Protein 8IRQ (pdb70)

Radius of gyration: 15.1 Å; Cα contacts (8 Å, |Δi|>4): 154; chains: 1; bounding box: 34×36×42 Å

B-factor: mean 27.53, std 11.43, range [1.52, 88.93]

Solvent-accessible surface area: 8337 Å² total; per-residue (Å²): 166,17,158,26,17,73,124,72,5,143,106,27,6,106,60,5,39,96,31,0,87,68,1,22,116,81,91,124,10,86,37,14,78,115,26,4,53,113,7,63,159,34,58,44,85,64,24,16,63,10,1,11,17,0,3,65,20,0,9,54,6,12,151,49,74,42,96,80,14,48,24,125,106,100,16,6,86,58,0,22,61,24,1,67,101,6,2,93,6,1,127,79,30,58,66,132,151,54,163,106,183,81,45,126,146,0,50,120,17,3,110,122,0,16,61,27,4,0,56,167,72,86,36,28,36,116,0,0,46,58,0,21,119,23,0,113,44,0,6,58,61,1,28,117,12,4,43,70,53,94

InterPro domains:
  IPR000471 Interferon alpha/beta/delta [PF00143] (28-180)
  IPR000471 Interferon alpha/beta/delta [PTHR11691] (4-182)
  IPR000471 Interferon alpha/beta/delta [SM00076] (60-171)
  IPR009079 Four-helical cytokine-like, core [G3DSA:1.20.1250.10] (18-185)
  IPR009079 Four-helical cytokine-like, core [SSF47266] (21-183)

Structure (mmCIF, N/CA/C/O backbone):
data_8IRQ
#
_entry.id   8IRQ
#
_cell.length_a   40.378
_cell.length_b   38.813
_cell.length_c   51.091
_cell.angle_alpha   90.00
_cell.angle_beta   112.82
_cell.angle_gamma   90.00
#
_symmetry.space_group_name_H-M   'P 1 21 1'
#
loop_
_entity.id
_entity.type
_entity.pdbx_description
1 polymer 'Interferon d'
2 water water
#
loop_
_atom_site.group_PDB
_atom_site.id
_atom_site.type_symbol
_atom_site.label_atom_id
_atom_site.label_alt_id
_atom_site.label_comp_id
_atom_site.label_asym_id
_atom_site.label_entity_id
_atom_site.label_seq_id
_atom_site.pdbx_PDB_ins_code
_atom_site.Cartn_x
_atom_site.Cartn_y
_atom_site.Cartn_z
_atom_site.occupancy
_atom_site.B_iso_or_equiv
_atom_site.auth_seq_id
_atom_site.auth_comp_id
_atom_site.auth_asym_id
_atom_site.auth_atom_id
_atom_site.pdbx_PDB_model_num
ATOM 1 N N . SER A 1 2 ? -7.552 -9.745 30.043 1.00 55.87 2 SER A N 1
ATOM 2 C CA . SER A 1 2 ? -8.467 -8.931 29.194 1.00 46.76 2 SER A CA 1
ATOM 3 C C . SER A 1 2 ? -8.188 -7.438 29.425 1.00 48.80 2 SER A C 1
ATOM 4 O O . SER A 1 2 ? -8.085 -7.014 30.587 1.00 45.32 2 SER A O 1
ATOM 7 N N . CYS A 1 3 ? -8.114 -6.679 28.336 1.00 46.09 3 CYS A N 1
ATOM 8 C CA . CYS A 1 3 ? -7.473 -5.348 28.234 1.00 40.64 3 CYS A CA 1
ATOM 9 C C . CYS A 1 3 ? -8.442 -4.382 27.541 1.00 41.86 3 CYS A C 1
ATOM 10 O O . CYS A 1 3 ? -8.788 -4.729 26.341 1.00 42.09 3 CYS A O 1
ATOM 13 N N . ARG A 1 4 ? -8.765 -3.208 28.154 1.00 37.52 4 ARG A N 1
ATOM 14 C CA . ARG A 1 4 ? -9.643 -2.180 27.510 1.00 42.96 4 ARG A CA 1
ATOM 15 C C . ARG A 1 4 ? -9.149 -2.007 26.076 1.00 40.01 4 ARG A C 1
ATOM 16 O O . ARG A 1 4 ? -9.974 -2.165 25.135 1.00 39.15 4 ARG A O 1
ATOM 24 N N . TRP A 1 5 ? -7.840 -1.735 25.938 1.00 30.78 5 TRP A N 1
ATOM 25 C CA . TRP A 1 5 ? -7.285 -1.381 24.603 1.00 29.01 5 TRP A CA 1
ATOM 26 C C . TRP A 1 5 ? -7.562 -2.475 23.539 1.00 30.79 5 TRP A C 1
ATOM 27 O O . TRP A 1 5 ? -8.076 -2.103 22.421 1.00 35.30 5 TRP A O 1
ATOM 38 N N . VAL A 1 6 ? -7.195 -3.736 23.787 1.00 30.26 6 VAL A N 1
ATOM 39 C CA . VAL A 1 6 ? -7.485 -4.883 22.866 1.00 33.06 6 VAL A CA 1
ATOM 40 C C . VAL A 1 6 ? -8.975 -4.898 22.528 1.00 35.54 6 VAL A C 1
ATOM 41 O O . VAL A 1 6 ? -9.316 -5.056 21.364 1.00 34.52 6 VAL A O 1
ATOM 45 N N . ASP A 1 7 ? -9.861 -4.741 23.515 1.00 34.10 7 ASP A N 1
ATOM 46 C CA . ASP A 1 7 ? -11.295 -5.013 23.280 1.00 39.70 7 ASP A CA 1
ATOM 47 C C . ASP A 1 7 ? -11.965 -3.788 22.621 1.00 32.55 7 ASP A C 1
ATOM 48 O O . ASP A 1 7 ? -12.871 -4.012 21.810 1.00 43.52 7 ASP A O 1
ATOM 53 N N . HIS A 1 8 ? -11.558 -2.545 22.908 1.00 32.83 8 HIS A N 1
ATOM 54 C CA . HIS A 1 8 ? -12.340 -1.336 22.510 1.00 35.31 8 HIS A CA 1
ATOM 55 C C . HIS A 1 8 ? -11.606 -0.405 21.542 1.00 35.95 8 HIS A C 1
ATOM 56 O O . HIS A 1 8 ? -12.277 0.488 20.996 1.00 38.54 8 HIS A O 1
ATOM 63 N N . LYS A 1 9 ? -10.300 -0.557 21.355 1.00 30.40 9 LYS A N 1
ATOM 64 C CA . LYS A 1 9 ? -9.506 0.531 20.713 1.00 29.98 9 LYS A CA 1
ATOM 65 C C . LYS A 1 9 ? -8.599 0.024 19.596 1.00 26.31 9 LYS A C 1
ATOM 66 O O . LYS A 1 9 ? -8.337 0.820 18.665 1.00 27.92 9 LYS A O 1
ATOM 72 N N . PHE A 1 10 ? -8.064 -1.188 19.714 1.00 24.95 10 PHE A N 1
ATOM 73 C CA . PHE A 1 10 ? -7.031 -1.685 18.782 1.00 22.87 10 PHE A CA 1
ATOM 74 C C . PHE A 1 10 ? -7.600 -1.769 17.351 1.00 23.58 10 PHE A C 1
ATOM 75 O O . PHE A 1 10 ? -6.881 -1.403 16.392 1.00 25.58 10 PHE A O 1
ATOM 83 N N . ARG A 1 11 ? -8.793 -2.316 17.154 1.00 25.11 11 ARG A N 1
ATOM 84 C CA . ARG A 1 11 ? -9.343 -2.523 15.771 1.00 30.30 11 ARG A CA 1
ATOM 85 C C . ARG A 1 11 ? -9.486 -1.161 15.108 1.00 27.35 11 ARG A C 1
ATOM 86 O O . ARG A 1 11 ? -9.086 -1.045 13.923 1.00 26.20 11 ARG A O 1
ATOM 94 N N . GLN A 1 12 ? -9.922 -0.140 15.841 1.00 29.09 12 GLN A N 1
ATOM 95 C CA . GLN A 1 12 ? -10.210 1.183 15.222 1.00 29.12 12 GLN A CA 1
ATOM 96 C C . GLN A 1 12 ? -8.873 1.826 14.839 1.00 27.76 12 GLN A C 1
ATOM 97 O O . GLN A 1 12 ? -8.760 2.369 13.729 1.00 26.53 12 GLN A O 1
ATOM 103 N N . HIS A 1 13 ? -7.869 1.712 15.700 1.00 22.54 13 HIS A N 1
ATOM 104 C CA . HIS A 1 13 ? -6.488 2.164 15.384 1.00 20.56 13 HIS A CA 1
ATOM 105 C C . HIS A 1 13 ? -5.915 1.377 14.202 1.00 18.96 13 HIS A C 1
ATOM 106 O O . HIS A 1 13 ? -5.230 1.978 13.393 1.00 22.19 13 HIS A O 1
ATOM 113 N N A SER A 1 14 ? -6.141 0.070 14.092 0.50 21.60 14 SER A N 1
ATOM 114 N N B SER A 1 14 ? -6.220 0.099 14.119 0.50 20.48 14 SER A N 1
ATOM 115 C CA A SER A 1 14 ? -5.600 -0.709 12.944 0.50 19.85 14 SER A CA 1
ATOM 116 C CA B SER A 1 14 ? -5.700 -0.781 13.052 0.50 18.84 14 SER A CA 1
ATOM 117 C C A SER A 1 14 ? -6.225 -0.163 11.655 0.50 20.89 14 SER A C 1
ATOM 118 C C B SER A 1 14 ? -6.245 -0.298 11.692 0.50 20.31 14 SER A C 1
ATOM 119 O O A SER A 1 14 ? -5.483 0.164 10.706 0.50 18.58 14 SER A O 1
ATOM 120 O O B SER A 1 14 ? -5.460 -0.117 10.739 0.50 20.02 14 SER A O 1
ATOM 125 N N . GLU A 1 15 ? -7.547 -0.057 11.635 1.00 20.46 15 GLU A N 1
ATOM 126 C CA . GLU A 1 15 ? -8.291 0.395 10.442 1.00 20.25 15 GLU A CA 1
ATOM 127 C C . GLU A 1 15 ? -7.757 1.779 10.035 1.00 22.17 15 GLU A C 1
ATOM 128 O O . GLU A 1 15 ? -7.448 1.976 8.862 1.00 21.94 15 GLU A O 1
ATOM 134 N N . THR A 1 16 ? -7.557 2.692 10.983 1.00 20.89 16 THR A N 1
ATOM 135 C CA . THR A 1 16 ? -7.042 4.055 10.677 1.00 20.07 16 THR A CA 1
ATOM 136 C C . THR A 1 16 ? -5.617 3.952 10.128 1.00 19.70 16 THR A C 1
ATOM 137 O O . THR A 1 16 ? -5.329 4.640 9.170 1.00 20.73 16 THR A O 1
ATOM 141 N N . SER A 1 17 ? -4.765 3.155 10.754 1.00 18.66 17 SER A N 1
ATOM 142 C CA . SER A 1 17 ? -3.369 3.010 10.326 1.00 19.06 17 SER A CA 1
ATOM 143 C C . SER A 1 17 ? -3.331 2.483 8.876 1.00 21.32 17 SER A C 1
ATOM 144 O O . SER A 1 17 ? -2.597 3.055 8.059 1.00 19.25 17 SER A O 1
ATOM 147 N N . LEU A 1 18 ? -4.146 1.499 8.571 1.00 21.23 18 LEU A N 1
ATOM 148 C CA . LEU A 1 18 ? -4.226 0.926 7.205 1.00 19.20 18 LEU A CA 1
ATOM 149 C C . LEU A 1 18 ? -4.844 1.928 6.231 1.00 20.13 18 LEU A C 1
ATOM 150 O O . LEU A 1 18 ? -4.328 1.974 5.089 1.00 20.86 18 LEU A O 1
ATOM 155 N N . ASP A 1 19 ? -5.783 2.778 6.637 1.00 21.24 19 ASP A N 1
ATOM 156 C CA . ASP A 1 19 ? -6.358 3.801 5.725 1.00 22.34 19 ASP A CA 1
ATOM 157 C C . ASP A 1 19 ? -5.240 4.777 5.354 1.00 19.39 19 ASP A C 1
ATOM 158 O O . ASP A 1 19 ? -5.163 5.203 4.199 1.00 20.46 19 ASP A O 1
ATOM 163 N N . LEU A 1 20 ? -4.453 5.197 6.347 1.00 18.91 20 LEU A N 1
ATOM 164 C CA . LEU A 1 20 ? -3.338 6.119 6.091 1.00 18.85 20 LEU A CA 1
ATOM 165 C C . LEU A 1 20 ? -2.294 5.472 5.175 1.00 17.74 20 LEU A C 1
ATOM 166 O O . LEU A 1 20 ? -1.845 6.216 4.262 1.00 18.98 20 LEU A O 1
ATOM 171 N N . LEU A 1 21 ? -1.998 4.186 5.308 1.00 17.40 21 LEU A N 1
ATOM 172 C CA . LEU A 1 21 ? -1.015 3.560 4.381 1.00 16.79 21 LEU A CA 1
ATOM 173 C C . LEU A 1 21 ? -1.618 3.533 2.980 1.00 18.81 21 LEU A C 1
ATOM 174 O O . LEU A 1 21 ? -0.850 3.604 1.991 1.00 20.85 21 LEU A O 1
ATOM 179 N N . ASN A 1 22 ? -2.914 3.403 2.888 1.00 17.13 22 ASN A N 1
ATOM 180 C CA . ASN A 1 22 ? -3.594 3.337 1.583 1.00 17.82 22 ASN A CA 1
ATOM 181 C C . ASN A 1 22 ? -3.478 4.704 0.905 1.00 20.45 22 ASN A C 1
ATOM 182 O O . ASN A 1 22 ? -3.124 4.731 -0.343 1.00 21.12 22 ASN A O 1
ATOM 187 N N . THR A 1 23 ? -3.697 5.784 1.666 1.00 20.20 23 THR A N 1
ATOM 188 C CA . THR A 1 23 ? -3.520 7.156 1.142 1.00 17.53 23 THR A CA 1
ATOM 189 C C . THR A 1 23 ? -2.074 7.285 0.641 1.00 18.56 23 THR A C 1
ATOM 190 O O . THR A 1 23 ? -1.844 7.794 -0.476 1.00 20.42 23 THR A O 1
ATOM 194 N N . MET A 1 24 ? -1.119 6.810 1.400 1.00 18.18 24 MET A N 1
ATOM 195 C CA . MET A 1 24 ? 0.317 6.845 1.007 1.00 17.99 24 MET A CA 1
ATOM 196 C C . MET A 1 24 ? 0.505 6.070 -0.317 1.00 19.14 24 MET A C 1
ATOM 197 O O . MET A 1 24 ? 1.125 6.617 -1.276 1.00 20.68 24 MET A O 1
ATOM 202 N N . ALA A 1 25 ? -0.027 4.871 -0.397 1.00 17.86 25 ALA A N 1
ATOM 203 C CA . ALA A 1 25 ? 0.123 3.982 -1.568 1.00 16.90 25 ALA A CA 1
ATOM 204 C C . ALA A 1 25 ? -0.440 4.610 -2.835 1.00 18.40 25 ALA A C 1
ATOM 205 O O . ALA A 1 25 ? 0.163 4.391 -3.891 1.00 18.25 25 ALA A O 1
ATOM 207 N N . ASN A 1 26 ? -1.485 5.417 -2.740 1.00 18.05 26 ASN A N 1
ATOM 208 C CA . ASN A 1 26 ? -2.072 6.069 -3.944 1.00 16.16 26 ASN A CA 1
ATOM 209 C C . ASN A 1 26 ? -1.093 7.009 -4.671 1.00 17.00 26 ASN A C 1
ATOM 210 O O . ASN A 1 26 ? -1.380 7.366 -5.844 1.00 18.65 26 ASN A O 1
ATOM 215 N N . ASN A 1 27 ? -0.033 7.463 -4.026 1.00 16.82 27 ASN A N 1
ATOM 216 C CA . ASN A 1 27 ? 0.982 8.339 -4.621 1.00 18.64 27 ASN A CA 1
ATOM 217 C C . ASN A 1 27 ? 2.048 7.593 -5.472 1.00 23.58 27 ASN A C 1
ATOM 218 O O . ASN A 1 27 ? 2.942 8.293 -5.961 1.00 25.95 27 ASN A O 1
ATOM 223 N N A SER A 1 28 ? 1.997 6.249 -5.512 0.50 31.51 28 SER A N 1
ATOM 224 N N B SER A 1 28 ? 1.844 6.323 -5.851 0.50 26.29 28 SER A N 1
ATOM 225 C CA A SER A 1 28 ? 2.886 5.328 -6.278 0.50 25.62 28 SER A CA 1
ATOM 226 C CA B SER A 1 28 ? 2.865 5.477 -6.525 0.50 24.68 28 SER A CA 1
ATOM 227 C C A SER A 1 28 ? 2.085 4.575 -7.356 0.50 31.81 28 SER A C 1
ATOM 228 C C B SER A 1 28 ? 2.180 4.576 -7.568 0.50 29.46 28 SER A C 1
ATOM 229 O O A SER A 1 28 ? 0.921 4.179 -7.084 0.50 27.40 28 SER A O 1
ATOM 230 O O B SER A 1 28 ? 2.397 3.350 -7.546 0.50 27.50 28 SER A O 1
ATOM 235 N N . THR A 1 40 ? 14.238 -7.151 -1.897 1.00 54.98 40 THR A N 1
ATOM 236 C CA . THR A 1 40 ? 13.502 -7.022 -0.607 1.00 48.79 40 THR A CA 1
ATOM 237 C C . THR A 1 40 ? 14.066 -8.046 0.392 1.00 48.78 40 THR A C 1
ATOM 238 O O . THR A 1 40 ? 14.989 -8.808 0.021 1.00 54.39 40 THR A O 1
ATOM 242 N N . VAL A 1 41 ? 13.503 -8.060 1.603 1.00 38.72 41 VAL A N 1
ATOM 243 C CA . VAL A 1 41 ? 13.925 -8.885 2.778 1.00 30.14 41 VAL A CA 1
ATOM 244 C C . VAL A 1 41 ? 12.756 -9.814 3.136 1.00 24.44 41 VAL A C 1
ATOM 245 O O . VAL A 1 41 ? 11.603 -9.320 3.155 1.00 26.85 41 VAL A O 1
ATOM 249 N N . ALA A 1 42 ? 13.008 -11.111 3.350 1.00 25.87 42 ALA A N 1
ATOM 250 C CA . ALA A 1 42 ? 11.928 -12.110 3.512 1.00 29.48 42 ALA A CA 1
ATOM 251 C C . ALA A 1 42 ? 11.081 -11.741 4.735 1.00 22.07 42 ALA A C 1
ATOM 252 O O . ALA A 1 42 ? 11.625 -11.403 5.791 1.00 22.47 42 ALA A O 1
ATOM 254 N N . PHE A 1 43 ? 9.771 -11.771 4.583 1.00 21.52 43 PHE A N 1
ATOM 255 C CA . PHE A 1 43 ? 8.843 -11.520 5.708 1.00 21.09 43 PHE A CA 1
ATOM 256 C C . PHE A 1 43 ? 9.157 -12.559 6.786 1.00 22.70 43 PHE A C 1
ATOM 257 O O . PHE A 1 43 ? 9.330 -13.739 6.468 1.00 21.93 43 PHE A O 1
ATOM 265 N N . PRO A 1 44 ? 9.278 -12.128 8.067 1.00 20.67 44 PRO A N 1
ATOM 266 C CA . PRO A 1 44 ? 9.781 -12.989 9.134 1.00 21.75 44 PRO A CA 1
ATOM 267 C C . PRO A 1 44 ? 8.691 -13.925 9.672 1.00 20.51 44 PRO A C 1
ATOM 268 O O . PRO A 1 44 ? 8.253 -13.809 10.821 1.00 19.97 44 PRO A O 1
ATOM 272 N N . ASN A 1 45 ? 8.221 -14.822 8.813 1.00 19.33 45 ASN A N 1
ATOM 273 C CA . ASN A 1 45 ? 7.109 -15.729 9.173 1.00 23.07 45 ASN A CA 1
ATOM 274 C C . ASN A 1 45 ? 7.487 -16.594 10.385 1.00 21.79 45 ASN A C 1
ATOM 275 O O . ASN A 1 45 ? 6.587 -16.853 11.211 1.00 27.85 45 ASN A O 1
ATOM 280 N N . ASP A 1 46 ? 8.748 -17.006 10.527 1.00 23.17 46 ASP A N 1
ATOM 281 C CA . ASP A 1 46 ? 9.147 -17.890 11.659 1.00 27.76 46 ASP A CA 1
ATOM 282 C C . ASP A 1 46 ? 8.953 -17.142 12.981 1.00 26.82 46 ASP A C 1
ATOM 283 O O . ASP A 1 46 ? 8.527 -17.759 13.980 1.00 25.23 46 ASP A O 1
ATOM 288 N N . LEU A 1 47 ? 9.204 -15.844 13.001 1.00 23.90 47 LEU A N 1
ATOM 289 C CA . LEU A 1 47 ? 9.032 -15.058 14.256 1.00 22.49 47 LEU A CA 1
ATOM 290 C C . LEU A 1 47 ? 7.551 -14.918 14.560 1.00 22.59 47 LEU A C 1
ATOM 291 O O . LEU A 1 47 ? 7.147 -15.001 15.724 1.00 24.88 47 LEU A O 1
ATOM 296 N N . TYR A 1 48 ? 6.732 -14.672 13.553 1.00 19.94 48 TYR A N 1
ATOM 297 C CA . TYR A 1 48 ? 5.271 -14.554 13.770 1.00 22.79 48 TYR A CA 1
ATOM 298 C C . TYR A 1 48 ? 4.720 -15.919 14.184 1.00 22.36 48 TYR A C 1
ATOM 299 O O . TYR A 1 48 ? 3.794 -15.944 15.038 1.00 24.21 48 TYR A O 1
ATOM 308 N N . SER A 1 49 ? 5.236 -17.002 13.591 1.00 24.38 49 SER A N 1
ATOM 309 C CA . SER A 1 49 ? 4.792 -18.376 13.937 1.00 27.11 49 SER A CA 1
ATOM 310 C C . SER A 1 49 ? 5.042 -18.623 15.428 1.00 25.61 49 SER A C 1
ATOM 311 O O . SER A 1 49 ? 4.113 -19.117 16.167 1.00 31.22 49 SER A O 1
ATOM 314 N N . GLN A 1 50 ? 6.242 -18.296 15.899 1.00 24.75 50 GLN A N 1
ATOM 315 C CA . GLN A 1 50 ? 6.574 -18.445 17.339 1.00 27.71 50 GLN A CA 1
ATOM 316 C C . GLN A 1 50 ? 5.622 -17.581 18.188 1.00 26.13 50 GLN A C 1
ATOM 317 O O . GLN A 1 50 ? 5.067 -18.116 19.168 1.00 29.88 50 GLN A O 1
ATOM 323 N N . ALA A 1 51 ? 5.412 -16.310 17.839 1.00 22.23 51 ALA A N 1
ATOM 324 C CA . ALA A 1 51 ? 4.466 -15.410 18.552 1.00 23.86 51 ALA A CA 1
ATOM 325 C C . ALA A 1 51 ? 3.062 -16.028 18.582 1.00 25.54 51 ALA A C 1
ATOM 326 O O . ALA A 1 51 ? 2.385 -15.907 19.617 1.00 27.54 51 ALA A O 1
ATOM 328 N N . SER A 1 52 ? 2.615 -16.638 17.483 1.00 24.78 52 SER A N 1
ATOM 329 C CA . SER A 1 52 ? 1.243 -17.182 17.315 1.00 29.72 52 SER A CA 1
ATOM 330 C C . SER A 1 52 ? 0.949 -18.225 18.399 1.00 28.99 52 SER A C 1
ATOM 331 O O . SER A 1 52 ? -0.206 -18.320 18.875 1.00 31.91 52 SER A O 1
ATOM 334 N N . LYS A 1 53 ? 1.945 -19.032 18.745 1.00 27.47 53 LYS A N 1
ATOM 335 C CA . LYS A 1 53 ? 1.694 -20.135 19.702 1.00 31.97 53 LYS A CA 1
ATOM 336 C C . LYS A 1 53 ? 2.290 -19.771 21.066 1.00 27.70 53 LYS A C 1
ATOM 337 O O . LYS A 1 53 ? 2.262 -20.616 21.959 1.00 31.93 53 LYS A O 1
ATOM 343 N N . ALA A 1 54 ? 2.668 -18.513 21.274 1.00 26.54 54 ALA A N 1
ATOM 344 C CA . ALA A 1 54 ? 3.247 -18.033 22.550 1.00 27.94 54 ALA A CA 1
ATOM 345 C C . ALA A 1 54 ? 2.115 -17.666 23.524 1.00 26.53 54 ALA A C 1
ATOM 346 O O . ALA A 1 54 ? 0.930 -17.643 23.128 1.00 26.91 54 ALA A O 1
ATOM 348 N N . SER A 1 55 ? 2.445 -17.437 24.786 1.00 30.17 55 SER A N 1
ATOM 349 C CA . SER A 1 55 ? 1.486 -16.912 25.795 1.00 29.30 55 SER A CA 1
ATOM 350 C C . SER A 1 55 ? 0.895 -15.576 25.312 1.00 27.25 55 SER A C 1
ATOM 351 O O . SER A 1 55 ? 1.523 -14.875 24.535 1.00 27.85 55 SER A O 1
ATOM 354 N N . ALA A 1 56 ? -0.262 -15.185 25.816 1.00 26.72 56 ALA A N 1
ATOM 355 C CA . ALA A 1 56 ? -0.879 -13.871 25.548 1.00 31.46 56 ALA A CA 1
ATOM 356 C C . ALA A 1 56 ? 0.135 -12.763 25.797 1.00 30.76 56 ALA A C 1
ATOM 357 O O . ALA A 1 56 ? 0.219 -11.848 24.978 1.00 28.84 56 ALA A O 1
ATOM 359 N N . GLU A 1 57 ? 0.830 -12.807 26.942 1.00 28.39 57 GLU A N 1
ATOM 360 C CA . GLU A 1 57 ? 1.774 -11.740 27.326 1.00 29.73 57 GLU A CA 1
ATOM 361 C C . GLU A 1 57 ? 2.907 -11.706 26.289 1.00 24.60 57 GLU A C 1
ATOM 362 O O . GLU A 1 57 ? 3.375 -10.590 25.950 1.00 29.08 57 GLU A O 1
ATOM 368 N N . ASP A 1 58 ? 3.365 -12.888 25.839 1.00 22.78 58 ASP A N 1
ATOM 369 C CA . ASP A 1 58 ? 4.503 -12.946 24.879 1.00 23.31 58 ASP A CA 1
ATOM 370 C C . ASP A 1 58 ? 3.987 -12.493 23.524 1.00 24.71 58 ASP A C 1
ATOM 371 O O . ASP A 1 58 ? 4.765 -11.805 22.822 1.00 24.12 58 ASP A O 1
ATOM 376 N N . LYS A 1 59 ? 2.728 -12.755 23.191 1.00 23.59 59 LYS A N 1
ATOM 377 C CA . LYS A 1 59 ? 2.120 -12.258 21.904 1.00 23.77 59 LYS A CA 1
ATOM 378 C C . LYS A 1 59 ? 2.016 -10.729 21.919 1.00 23.65 59 LYS A C 1
ATOM 379 O O . LYS A 1 59 ? 2.378 -10.069 20.916 1.00 25.01 59 LYS A O 1
ATOM 385 N N . LEU A 1 60 ? 1.526 -10.136 23.000 1.00 23.24 60 LEU A N 1
ATOM 386 C CA . LEU A 1 60 ? 1.522 -8.663 23.175 1.00 22.43 60 LEU A CA 1
ATOM 387 C C . LEU A 1 60 ? 2.930 -8.064 23.088 1.00 23.50 60 LEU A C 1
ATOM 388 O O . LEU A 1 60 ? 3.093 -7.004 22.458 1.00 21.32 60 LEU A O 1
ATOM 393 N N . HIS A 1 61 ? 3.909 -8.665 23.755 1.00 24.18 61 HIS A N 1
ATOM 394 C CA . HIS A 1 61 ? 5.293 -8.12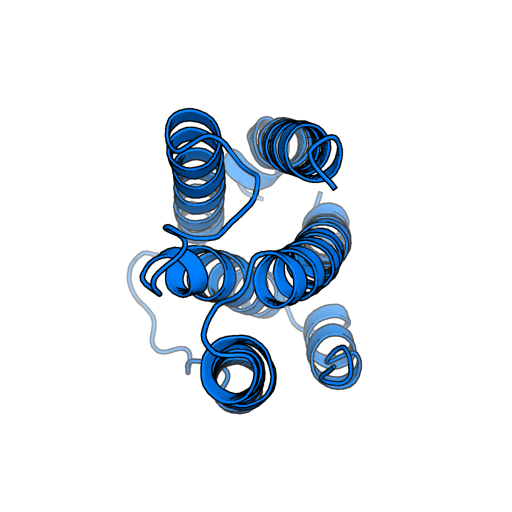8 23.811 1.00 23.22 61 HIS A CA 1
ATOM 395 C C . HIS A 1 61 ? 5.829 -8.074 22.383 1.00 22.15 61 HIS A C 1
ATOM 396 O O . HIS A 1 61 ? 6.457 -7.072 21.995 1.00 20.18 61 HIS A O 1
ATOM 403 N N . PHE A 1 62 ? 5.596 -9.153 21.650 1.00 20.01 62 PHE A N 1
ATOM 404 C CA . PHE A 1 62 ? 6.040 -9.241 20.238 1.00 16.86 62 PHE A CA 1
ATOM 405 C C . PHE A 1 62 ? 5.386 -8.113 19.414 1.00 18.81 62 PHE A C 1
ATOM 406 O O . PHE A 1 62 ? 6.075 -7.428 18.674 1.00 16.45 62 PHE A O 1
ATOM 414 N N . THR A 1 63 ? 4.085 -7.938 19.567 1.00 18.96 63 THR A N 1
ATOM 415 C CA . THR A 1 63 ? 3.252 -7.040 18.756 1.00 17.31 63 THR A CA 1
ATOM 416 C C . THR A 1 63 ? 3.683 -5.605 19.057 1.00 19.90 63 THR A C 1
ATOM 417 O O . THR A 1 63 ? 3.871 -4.834 18.116 1.00 18.62 63 THR A O 1
ATOM 421 N N . VAL A 1 64 ? 3.926 -5.272 20.327 1.00 19.38 64 VAL A N 1
ATOM 422 C CA . VAL A 1 64 ? 4.405 -3.907 20.677 1.00 15.86 64 VAL A CA 1
ATOM 423 C C . VAL A 1 64 ? 5.719 -3.668 19.895 1.00 15.04 64 VAL A C 1
ATOM 424 O O . VAL A 1 64 ? 5.939 -2.521 19.440 1.00 17.37 64 VAL A O 1
ATOM 428 N N . GLN A 1 65 ? 6.624 -4.665 19.881 1.00 15.32 65 GLN A N 1
ATOM 429 C CA . GLN A 1 65 ? 7.947 -4.479 19.229 1.00 15.27 65 GLN A CA 1
ATOM 430 C C . GLN A 1 65 ? 7.734 -4.242 17.733 1.00 15.71 65 GLN A C 1
ATOM 431 O O . GLN A 1 65 ? 8.435 -3.375 17.153 1.00 17.35 65 GLN A O 1
ATOM 437 N N . VAL A 1 66 ? 6.916 -5.042 17.102 1.00 15.04 66 VAL A N 1
ATOM 438 C CA . VAL A 1 66 ? 6.610 -4.844 15.643 1.00 15.45 66 VAL A CA 1
ATOM 439 C C . VAL A 1 66 ? 6.199 -3.387 15.412 1.00 13.88 66 VAL A C 1
ATOM 440 O O . VAL A 1 66 ? 6.713 -2.718 14.487 1.00 17.30 66 VAL A O 1
ATOM 444 N N . LEU A 1 67 ? 5.229 -2.898 16.196 1.00 14.07 67 LEU A N 1
ATOM 445 C CA . LEU A 1 67 ? 4.717 -1.523 16.033 1.00 15.06 67 LEU A CA 1
ATOM 446 C C . LEU A 1 67 ? 5.850 -0.510 16.245 1.00 15.97 67 LEU A C 1
ATOM 447 O O . LEU A 1 67 ? 5.933 0.462 15.492 1.00 17.25 67 LEU A O 1
ATOM 452 N N . GLU A 1 68 ? 6.668 -0.663 17.285 1.00 17.27 68 GLU A N 1
ATOM 453 C CA . GLU A 1 68 ? 7.727 0.329 17.593 1.00 16.55 68 GLU A CA 1
ATOM 454 C C . GLU A 1 68 ? 8.849 0.279 16.560 1.00 15.09 68 GLU A C 1
ATOM 455 O O . GLU A 1 68 ? 9.329 1.344 16.184 1.00 17.03 68 GLU A O 1
ATOM 461 N N . GLU A 1 69 ? 9.133 -0.911 16.054 1.00 17.64 69 GLU A N 1
ATOM 462 C CA . GLU A 1 69 ? 10.162 -1.060 14.981 1.00 16.04 69 GLU A CA 1
ATOM 463 C C . GLU A 1 69 ? 9.635 -0.370 13.710 1.00 15.50 69 GLU A C 1
ATOM 464 O O . GLU A 1 69 ? 10.429 0.298 13.010 1.00 16.27 69 GLU A O 1
ATOM 470 N N . ALA A 1 70 ? 8.394 -0.626 13.343 1.00 14.84 70 ALA A N 1
ATOM 471 C CA . ALA A 1 70 ? 7.766 -0.019 12.152 1.00 17.13 70 ALA A CA 1
ATOM 472 C C . ALA A 1 70 ? 7.796 1.497 12.300 1.00 17.54 70 ALA A C 1
ATOM 473 O O . ALA A 1 70 ? 8.230 2.187 11.339 1.00 18.18 70 ALA A O 1
ATOM 475 N N . ALA A 1 71 ? 7.398 2.043 13.455 1.00 15.25 71 ALA A N 1
ATOM 476 C CA . ALA A 1 71 ? 7.433 3.502 13.641 1.00 18.75 71 ALA A CA 1
ATOM 477 C C . ALA A 1 71 ? 8.887 4.030 13.509 1.00 17.05 71 ALA A C 1
ATOM 478 O O . ALA A 1 71 ? 9.099 5.150 12.968 1.00 18.51 71 ALA A O 1
ATOM 480 N N . ALA A 1 72 ? 9.862 3.280 14.029 1.00 17.70 72 ALA A N 1
ATOM 481 C CA . ALA A 1 72 ? 11.266 3.691 14.084 1.00 19.57 72 ALA A CA 1
ATOM 482 C C . ALA A 1 72 ? 11.839 3.804 12.672 1.00 19.39 72 ALA A C 1
ATOM 483 O O . ALA A 1 72 ? 12.770 4.625 12.494 1.00 18.80 72 ALA A O 1
ATOM 485 N N . LEU A 1 73 ? 11.231 3.144 11.681 1.00 17.68 73 LEU A N 1
ATOM 486 C CA . LEU A 1 73 ? 11.789 3.287 10.294 1.00 18.50 73 LEU A CA 1
ATOM 487 C C . LEU A 1 73 ? 11.642 4.736 9.826 1.00 18.72 73 LEU A C 1
ATOM 488 O O . LEU A 1 73 ? 12.467 5.206 9.041 1.00 18.01 73 LEU A O 1
ATOM 493 N N . PHE A 1 74 ? 10.644 5.455 10.305 1.00 18.19 74 PHE A N 1
ATOM 494 C CA . PHE A 1 74 ? 10.349 6.846 9.880 1.00 17.58 74 PHE A CA 1
ATOM 495 C C . PHE A 1 74 ? 11.253 7.852 10.565 1.00 18.88 74 PHE A C 1
ATOM 496 O O . PHE A 1 74 ? 11.102 9.062 10.270 1.00 21.02 74 PHE A O 1
ATOM 504 N N . GLU A 1 75 ? 12.223 7.378 11.359 1.00 18.56 75 GLU A N 1
ATOM 505 C CA . GLU A 1 75 ? 13.353 8.251 11.756 1.00 19.04 75 GLU A CA 1
ATOM 506 C C . GLU A 1 75 ? 14.355 8.376 10.612 1.00 20.64 75 GLU A C 1
ATOM 507 O O . GLU A 1 75 ? 15.117 9.320 10.616 1.00 25.50 75 GLU A O 1
ATOM 513 N N . GLU A 1 76 ? 14.287 7.451 9.657 1.00 19.40 76 GLU A N 1
ATOM 514 C CA . GLU A 1 76 ? 15.161 7.503 8.469 1.00 21.89 76 GLU A CA 1
ATOM 515 C C . GLU A 1 76 ? 14.625 8.564 7.506 1.00 19.57 76 GLU A C 1
ATOM 516 O O . GLU A 1 76 ? 13.456 8.869 7.531 1.00 18.51 76 GLU A O 1
ATOM 522 N N . ASP A 1 77 ? 15.491 9.064 6.642 1.00 19.71 77 ASP A N 1
ATOM 523 C CA . ASP A 1 77 ? 15.155 10.137 5.672 1.00 20.52 77 ASP A CA 1
ATOM 524 C C . ASP A 1 77 ? 14.048 9.638 4.744 1.00 17.14 77 ASP A C 1
ATOM 525 O O . ASP A 1 77 ? 14.231 8.588 4.132 1.00 21.96 77 ASP A O 1
ATOM 530 N N . HIS A 1 78 ? 12.894 10.275 4.773 1.00 17.59 78 HIS A N 1
ATOM 531 C CA . HIS A 1 78 ? 11.759 9.975 3.873 1.00 16.43 78 HIS A CA 1
ATOM 532 C C . HIS A 1 78 ? 11.402 11.222 3.058 1.00 20.10 78 HIS A C 1
ATOM 533 O O . HIS A 1 78 ? 10.311 11.241 2.469 1.00 21.77 78 HIS A O 1
ATOM 540 N N . SER A 1 79 ? 12.339 12.147 2.916 1.00 21.21 79 SER A N 1
ATOM 541 C CA . SER A 1 79 ? 12.172 13.385 2.121 1.00 24.59 79 SER A CA 1
ATOM 542 C C . SER A 1 79 ? 11.855 13.047 0.658 1.00 23.65 79 SER A C 1
ATOM 543 O O . SER A 1 79 ? 11.166 13.871 0.037 1.00 25.66 79 SER A O 1
ATOM 546 N N . ASN A 1 80 ? 12.401 11.939 0.108 1.00 20.30 80 ASN A N 1
ATOM 547 C CA . ASN A 1 80 ? 12.198 11.524 -1.303 1.00 22.87 80 ASN A CA 1
ATOM 548 C C . ASN A 1 80 ? 10.939 10.651 -1.476 1.00 21.88 80 ASN A C 1
ATOM 549 O O . ASN A 1 80 ? 10.576 10.357 -2.659 1.00 23.93 80 ASN A O 1
ATOM 554 N N . ALA A 1 81 ? 10.250 10.259 -0.405 1.00 22.09 81 ALA A N 1
ATOM 555 C CA . ALA A 1 81 ? 9.008 9.474 -0.498 1.00 22.05 81 ALA A CA 1
ATOM 556 C C . ALA A 1 81 ? 7.936 10.298 -1.235 1.00 19.71 81 ALA A C 1
ATOM 557 O O . ALA A 1 81 ? 7.943 11.548 -1.183 1.00 22.79 81 ALA A O 1
ATOM 559 N N . SER A 1 82 ? 7.032 9.606 -1.919 1.00 22.79 82 SER A N 1
ATOM 560 C CA . SER A 1 82 ? 5.933 10.178 -2.730 1.00 22.06 82 SER A CA 1
ATOM 561 C C . SER A 1 82 ? 4.803 10.740 -1.858 1.00 25.24 82 SER A C 1
ATOM 562 O O . SER A 1 82 ? 3.923 11.355 -2.413 1.00 29.52 82 SER A O 1
ATOM 564 N N . TRP A 1 83 ? 4.896 10.589 -0.538 1.00 25.25 83 TRP A N 1
ATOM 565 C CA . TRP A 1 83 ? 3.831 10.904 0.446 1.00 24.39 83 TRP A CA 1
ATOM 566 C C . TRP A 1 83 ? 3.956 12.328 0.903 1.00 25.85 83 TRP A C 1
ATOM 567 O O . TRP A 1 83 ? 5.076 12.807 1.012 1.00 32.72 83 TRP A O 1
ATOM 578 N N . GLU A 1 84 ? 2.855 12.840 1.427 1.00 24.05 84 GLU A N 1
ATOM 579 C CA . GLU A 1 84 ? 2.869 14.118 2.173 1.00 22.41 84 GLU A CA 1
ATOM 580 C C . GLU A 1 84 ? 3.373 13.863 3.587 1.00 21.91 84 GLU A C 1
ATOM 581 O O . GLU A 1 84 ? 2.986 12.856 4.193 1.00 21.65 84 GLU A O 1
ATOM 587 N N . GLU A 1 85 ? 4.092 14.838 4.109 1.00 22.97 85 GLU A N 1
ATOM 588 C CA . GLU A 1 85 ? 4.646 14.701 5.456 1.00 22.09 85 GLU A CA 1
ATOM 589 C C . GLU A 1 85 ? 3.489 14.580 6.468 1.00 20.64 85 GLU A C 1
ATOM 590 O O . GLU A 1 85 ? 3.642 13.791 7.461 1.00 19.78 85 GLU A O 1
ATOM 596 N N . ASN A 1 86 ? 2.401 15.318 6.267 1.00 22.78 86 ASN A N 1
ATOM 597 C CA . ASN A 1 86 ? 1.276 15.326 7.239 1.00 20.90 86 ASN A CA 1
ATOM 598 C C . ASN A 1 86 ? 0.736 13.892 7.347 1.00 22.27 86 ASN A C 1
ATOM 599 O O . ASN A 1 86 ? 0.304 13.486 8.449 1.00 19.47 86 ASN A O 1
ATOM 604 N N . THR A 1 87 ? 0.666 13.164 6.228 1.00 19.80 87 THR A N 1
ATOM 605 C CA . THR A 1 87 ? 0.156 11.792 6.218 1.00 19.48 87 THR A CA 1
ATOM 606 C C . THR A 1 87 ? 1.108 10.925 7.038 1.00 15.99 87 THR A C 1
ATOM 607 O O . THR A 1 87 ? 0.640 10.060 7.853 1.00 18.14 87 THR A O 1
ATOM 611 N N . VAL A 1 88 ? 2.409 11.058 6.841 1.00 18.00 88 VAL A N 1
ATOM 612 C CA . VAL A 1 88 ? 3.412 10.283 7.641 1.00 17.74 88 VAL A CA 1
ATOM 613 C C . VAL A 1 88 ? 3.269 10.590 9.141 1.00 15.00 88 VAL A C 1
ATOM 614 O O . VAL A 1 88 ? 3.235 9.621 9.921 1.00 15.99 88 VAL A O 1
ATOM 618 N N . GLU A 1 89 ? 3.120 11.859 9.470 1.00 17.15 89 GLU A N 1
ATOM 619 C CA . GLU A 1 89 ? 2.961 12.315 10.872 1.00 20.27 89 GLU A CA 1
ATOM 620 C C . GLU A 1 89 ? 1.748 11.575 11.449 1.00 18.75 89 GLU A C 1
ATOM 621 O O . GLU A 1 89 ? 1.867 10.954 12.495 1.00 19.60 89 GLU A O 1
ATOM 627 N N . ASN A 1 90 ? 0.639 11.540 10.717 1.00 17.68 90 ASN A N 1
ATOM 628 C CA . ASN A 1 90 ? -0.626 10.977 11.229 1.00 18.03 90 ASN A CA 1
ATOM 629 C C . ASN A 1 90 ? -0.468 9.480 11.364 1.00 17.25 90 ASN A C 1
ATOM 630 O O . ASN A 1 90 ? -0.825 8.905 12.399 1.00 18.37 90 ASN A O 1
ATOM 635 N N . PHE A 1 91 ? 0.202 8.859 10.403 1.00 16.17 91 PHE A N 1
ATOM 636 C CA . PHE A 1 91 ? 0.370 7.401 10.432 1.00 14.68 91 PHE A CA 1
ATOM 637 C C . PHE A 1 91 ? 1.238 6.992 11.626 1.00 16.31 91 PHE A C 1
ATOM 638 O O . PHE A 1 91 ? 0.849 6.095 12.375 1.00 17.45 91 PHE A O 1
ATOM 646 N N . VAL A 1 92 ? 2.381 7.621 11.786 1.00 15.20 92 VAL A N 1
ATOM 647 C CA . VAL A 1 92 ? 3.308 7.291 12.908 1.00 15.99 92 VAL A CA 1
ATOM 648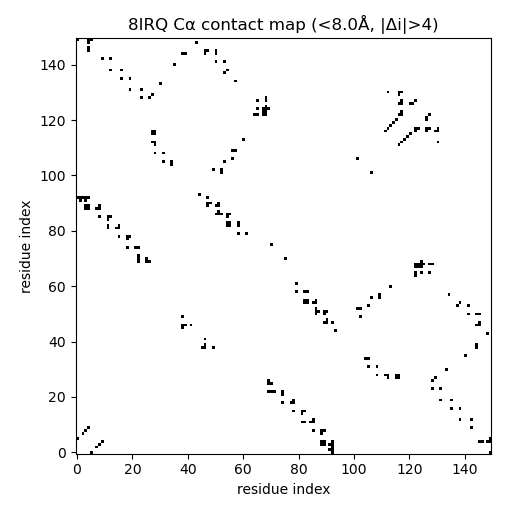 C C . VAL A 1 92 ? 2.620 7.584 14.246 1.00 19.07 92 VAL A C 1
ATOM 649 O O . VAL A 1 92 ? 2.793 6.788 15.153 1.00 18.62 92 VAL A O 1
ATOM 653 N N . ASN A 1 93 ? 1.870 8.668 14.343 1.00 17.09 93 ASN A N 1
ATOM 654 C CA . ASN A 1 93 ? 1.140 8.995 15.590 1.00 19.18 93 ASN A CA 1
ATOM 655 C C . ASN A 1 93 ? 0.174 7.842 15.911 1.00 19.24 93 ASN A C 1
ATOM 656 O O . ASN A 1 93 ? 0.055 7.384 17.097 1.00 20.99 93 ASN A O 1
ATOM 661 N N . VAL A 1 94 ? -0.575 7.353 14.939 1.00 16.13 94 VAL A N 1
ATOM 662 C CA . VAL A 1 94 ? -1.560 6.266 15.219 1.00 16.60 94 VAL A CA 1
ATOM 663 C C . VAL A 1 94 ? -0.799 5.001 15.658 1.00 16.46 94 VAL A C 1
ATOM 664 O O . VAL A 1 94 ? -1.216 4.308 16.612 1.00 19.39 94 VAL A O 1
ATOM 668 N N . VAL A 1 95 ? 0.290 4.641 14.965 1.00 17.31 95 VAL A N 1
ATOM 669 C CA . VAL A 1 95 ? 1.088 3.440 15.304 1.00 17.10 95 VAL A CA 1
ATOM 670 C C . VAL A 1 95 ? 1.630 3.623 16.745 1.00 16.49 95 VAL A C 1
ATOM 671 O O . VAL A 1 95 ? 1.617 2.652 17.496 1.00 18.25 95 VAL A O 1
ATOM 675 N N . ASN A 1 96 ? 2.116 4.814 17.088 1.00 18.46 96 ASN A N 1
ATOM 676 C CA . ASN A 1 96 ? 2.702 5.102 18.417 1.00 19.12 96 ASN A CA 1
ATOM 677 C C . ASN A 1 96 ? 1.605 4.915 19.469 1.00 19.70 96 ASN A C 1
ATOM 678 O O . ASN A 1 96 ? 1.878 4.259 20.506 1.00 20.87 96 ASN A O 1
ATOM 683 N N . GLN A 1 97 ? 0.395 5.394 19.178 1.00 21.18 97 GLN A N 1
ATOM 684 C CA . GLN A 1 97 ? -0.805 5.233 20.057 1.00 20.89 97 GLN A CA 1
ATOM 685 C C . GLN A 1 97 ? -1.142 3.753 20.250 1.00 22.62 97 GLN A C 1
ATOM 686 O O . GLN A 1 97 ? -1.466 3.313 21.344 1.00 23.91 97 GLN A O 1
ATOM 692 N N . GLN A 1 98 ? -1.115 3.000 19.174 1.00 19.39 98 GLN A N 1
ATOM 693 C CA . GLN A 1 98 ? -1.395 1.549 19.180 1.00 21.15 98 GLN A CA 1
ATOM 694 C C . GLN A 1 98 ? -0.368 0.827 20.060 1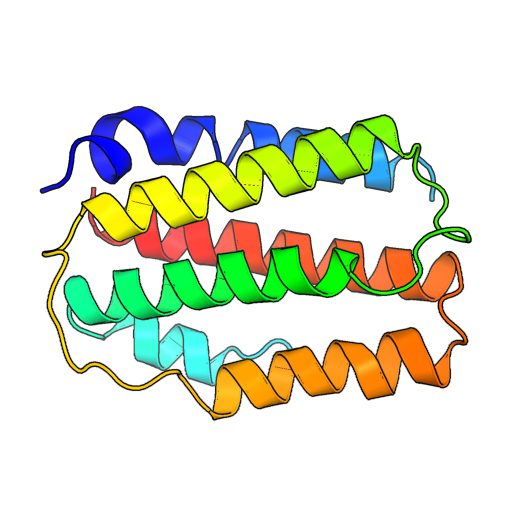.00 22.98 98 GLN A C 1
ATOM 695 O O . GLN A 1 98 ? -0.748 -0.076 20.831 1.00 26.08 98 GLN A O 1
ATOM 701 N N . ALA A 1 99 ? 0.908 1.150 19.906 1.00 18.81 99 ALA A N 1
ATOM 702 C CA . ALA A 1 99 ? 1.986 0.532 20.715 1.00 21.98 99 ALA A CA 1
ATOM 703 C C . ALA A 1 99 ? 1.739 0.817 22.195 1.00 23.63 99 ALA A C 1
ATOM 704 O O . ALA A 1 99 ? 1.792 -0.140 23.024 1.00 24.76 99 ALA A O 1
ATOM 706 N N . ASP A 1 100 ? 1.516 2.082 22.530 1.00 19.48 100 ASP A N 1
ATOM 707 C CA . ASP A 1 100 ? 1.309 2.521 23.930 1.00 25.28 100 ASP A CA 1
ATOM 708 C C . ASP A 1 100 ? 0.046 1.811 24.434 1.00 21.71 100 ASP A C 1
ATOM 709 O O . ASP A 1 100 ? 0.029 1.313 25.600 1.00 25.42 100 ASP A O 1
ATOM 714 N N . GLY A 1 101 ? -0.989 1.734 23.607 1.00 21.07 101 GLY A N 1
ATOM 715 C CA . GLY A 1 101 ? -2.239 1.050 23.992 1.00 23.47 101 GLY A CA 1
ATOM 716 C C . GLY A 1 101 ? -2.015 -0.403 24.360 1.00 23.23 101 GLY A C 1
ATOM 717 O O . GLY A 1 101 ? -2.523 -0.839 25.447 1.00 25.58 101 GLY A O 1
ATOM 718 N N . LEU A 1 102 ? -1.292 -1.169 23.537 1.00 22.08 102 LEU A N 1
ATOM 719 C CA . LEU A 1 102 ? -1.062 -2.605 23.827 1.00 23.19 102 LEU A CA 1
ATOM 720 C C . LEU A 1 102 ? -0.119 -2.760 25.029 1.00 26.61 102 LEU A C 1
ATOM 721 O O . LEU A 1 102 ? -0.246 -3.785 25.744 1.00 29.33 102 LEU A O 1
ATOM 726 N N . ARG A 1 103 ? 0.799 -1.811 25.232 1.00 24.34 103 ARG A N 1
ATOM 727 C CA . ARG A 1 103 ? 1.750 -1.821 26.387 1.00 27.32 103 ARG A CA 1
ATOM 728 C C . ARG A 1 103 ? 0.915 -1.779 27.672 1.00 28.66 103 ARG A C 1
ATOM 729 O O . ARG A 1 103 ? 1.314 -2.369 28.672 1.00 29.20 103 ARG A O 1
ATOM 737 N N . SER A 1 104 ? -0.208 -1.068 27.645 1.00 27.94 104 SER A N 1
ATOM 738 C CA . SER A 1 104 ? -1.119 -0.866 28.796 1.00 27.41 104 SER A CA 1
ATOM 739 C C . SER A 1 104 ? -1.803 -2.170 29.224 1.00 27.69 104 SER A C 1
ATOM 740 O O . SER A 1 104 ? -2.486 -2.135 30.253 1.00 33.85 104 SER A O 1
ATOM 743 N N . CYS A 1 105 ? -1.677 -3.261 28.464 1.00 29.90 105 CYS A N 1
ATOM 744 C CA . CYS A 1 105 ? -2.373 -4.545 28.759 1.00 36.05 105 CYS A CA 1
ATOM 745 C C . CYS A 1 105 ? -1.582 -5.352 29.773 1.00 37.77 105 CYS A C 1
ATOM 746 O O . CYS A 1 105 ? -2.092 -6.367 30.229 1.00 44.47 105 CYS A O 1
ATOM 749 N N . THR A 1 106 ? -0.364 -4.935 30.077 1.00 33.63 106 THR A N 1
ATOM 750 C CA . THR A 1 106 ? 0.481 -5.598 31.087 1.00 35.12 106 THR A CA 1
ATOM 751 C C . THR A 1 106 ? 1.051 -4.556 32.042 1.00 35.67 106 THR A C 1
ATOM 752 O O . THR A 1 106 ? 1.012 -3.348 31.700 1.00 36.19 106 THR A O 1
ATOM 756 N N . GLY A 1 107 ? 1.613 -5.052 33.145 1.00 41.71 107 GLY A N 1
ATOM 757 C CA . GLY A 1 107 ? 2.207 -4.254 34.222 1.00 39.70 107 GLY A CA 1
ATOM 758 C C . GLY A 1 107 ? 3.357 -3.429 33.701 1.00 39.69 107 GLY A C 1
ATOM 759 O O . GLY A 1 1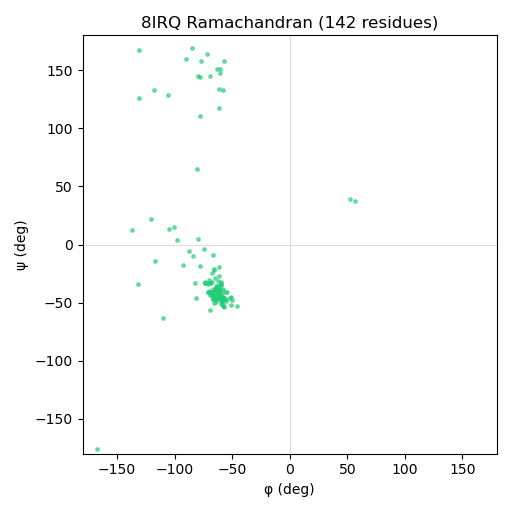07 ? 4.016 -3.868 32.717 1.00 35.37 107 GLY A O 1
ATOM 760 N N . SER A 1 108 ? 3.587 -2.279 34.334 1.00 33.92 108 SER A N 1
ATOM 761 C CA . SER A 1 108 ? 4.659 -1.313 33.995 1.00 38.18 108 SER A CA 1
ATOM 762 C C . SER A 1 108 ? 6.031 -1.927 34.291 1.00 33.85 108 SER A C 1
ATOM 763 O O . SER A 1 108 ? 7.017 -1.493 33.691 1.00 42.56 108 SER A O 1
ATOM 766 N N . HIS A 1 109 ? 6.117 -2.895 35.199 1.00 29.46 109 HIS A N 1
ATOM 767 C CA . HIS A 1 109 ? 7.410 -3.495 35.590 1.00 26.05 109 HIS A CA 1
ATOM 768 C C . HIS A 1 109 ? 7.567 -4.894 34.981 1.00 23.75 109 HIS A C 1
ATOM 769 O O . HIS A 1 109 ? 6.731 -5.805 35.237 1.00 28.53 109 HIS A O 1
ATOM 776 N N . GLY A 1 110 ? 8.682 -5.146 34.322 1.00 29.74 110 GLY A N 1
ATOM 777 C CA . GLY A 1 110 ? 8.969 -6.502 33.828 1.00 28.53 110 GLY A CA 1
ATOM 778 C C . GLY A 1 110 ? 10.416 -6.613 33.384 1.00 25.14 110 GLY A C 1
ATOM 779 O O . GLY A 1 110 ? 11.178 -5.669 33.619 1.00 26.87 110 GLY A O 1
ATOM 780 N N . HIS A 1 111 ? 10.771 -7.771 32.839 1.00 22.63 111 HIS A N 1
ATOM 781 C CA . HIS A 1 111 ? 12.173 -8.135 32.532 1.00 25.01 111 HIS A CA 1
ATOM 782 C C . HIS A 1 111 ? 12.260 -8.797 31.148 1.00 24.01 111 HIS A C 1
ATOM 783 O O . HIS A 1 111 ? 13.274 -9.382 30.867 1.00 27.43 111 HIS A O 1
ATOM 790 N N . LYS A 1 112 ? 11.217 -8.741 30.323 1.00 27.83 112 LYS A N 1
ATOM 791 C CA . LYS A 1 112 ? 11.192 -9.567 29.084 1.00 26.51 112 LYS A CA 1
ATOM 792 C C . LYS A 1 112 ? 12.240 -9.014 28.120 1.00 27.18 112 LYS A C 1
ATOM 793 O O . LYS A 1 112 ? 12.439 -7.770 28.102 1.00 28.47 112 LYS A O 1
ATOM 799 N N . LYS A 1 113 ? 12.880 -9.909 27.353 1.00 29.70 113 LYS A N 1
ATOM 800 C CA . LYS A 1 113 ? 13.952 -9.543 26.400 1.00 28.05 113 LYS A CA 1
ATOM 801 C C . LYS A 1 113 ? 13.319 -8.955 25.128 1.00 25.12 113 LYS A C 1
ATOM 802 O O . LYS A 1 113 ? 12.267 -9.427 24.685 1.00 25.40 113 LYS A O 1
ATOM 808 N N . LYS A 1 114 ? 13.959 -7.965 24.520 1.00 25.37 114 LYS A N 1
ATOM 809 C CA . LYS A 1 114 ? 13.622 -7.570 23.133 1.00 29.98 114 LYS A CA 1
ATOM 810 C C . LYS A 1 114 ? 13.871 -8.770 22.201 1.00 23.04 114 LYS A C 1
ATOM 811 O O . LYS A 1 114 ? 14.786 -9.599 22.424 1.00 29.03 114 LYS A O 1
ATOM 817 N N . ASN A 1 115 ? 13.075 -8.897 21.148 1.00 21.89 115 ASN A N 1
ATOM 818 C CA . ASN A 1 115 ? 13.300 -10.005 20.202 1.00 18.86 115 ASN A CA 1
ATOM 819 C C . ASN A 1 115 ? 14.479 -9.596 19.313 1.00 19.14 115 ASN A C 1
ATOM 820 O O . ASN A 1 115 ? 14.301 -8.676 18.454 1.00 19.67 115 ASN A O 1
ATOM 825 N N . LYS A 1 116 ? 15.613 -10.256 19.459 1.00 19.47 116 LYS A N 1
ATOM 826 C CA . LYS 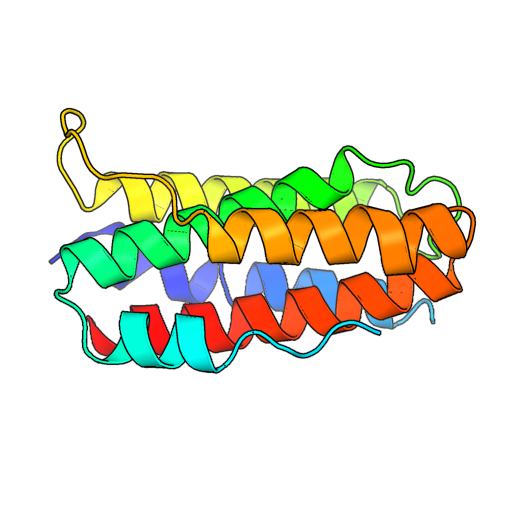A 1 116 ? 16.869 -9.893 18.735 1.00 22.46 116 LYS A CA 1
ATOM 827 C C . LYS A 1 116 ? 16.663 -10.097 17.230 1.00 20.57 116 LYS A C 1
ATOM 828 O O . LYS A 1 116 ? 17.017 -9.208 16.481 1.00 23.37 116 LYS A O 1
ATOM 834 N N . LYS A 1 117 ? 16.098 -11.232 16.842 1.00 23.27 117 LYS A N 1
ATOM 835 C CA . LYS A 1 117 ? 15.915 -11.586 15.415 1.00 19.97 117 LYS A CA 1
ATOM 836 C C . LYS A 1 117 ? 14.951 -10.592 14.796 1.00 20.28 117 LYS A C 1
ATOM 837 O O . LYS A 1 117 ? 15.156 -10.194 13.654 1.00 19.80 117 LYS A O 1
ATOM 843 N N . LEU A 1 118 ? 13.920 -10.166 15.512 1.00 17.46 118 LEU A N 1
ATOM 844 C CA . LEU A 1 118 ? 12.994 -9.175 14.932 1.00 16.41 118 LEU A CA 1
ATOM 845 C C . LEU A 1 118 ? 13.740 -7.855 14.737 1.00 17.62 118 LEU A C 1
ATOM 846 O O . LEU A 1 118 ? 13.528 -7.203 13.725 1.00 16.85 118 LEU A O 1
ATOM 851 N N . HIS A 1 119 ? 14.533 -7.442 15.707 1.00 18.01 119 HIS A N 1
ATOM 852 C CA . HIS A 1 119 ? 15.316 -6.189 15.627 1.00 18.08 119 HIS A CA 1
ATOM 853 C C . HIS A 1 119 ? 16.244 -6.308 14.403 1.00 19.01 119 HIS A C 1
ATOM 854 O O . HIS A 1 119 ? 16.311 -5.353 13.655 1.00 19.66 119 HIS A O 1
ATOM 861 N N . MET A 1 120 ? 16.904 -7.463 14.221 1.00 19.28 120 MET A N 1
ATOM 862 C CA . MET A 1 120 ? 17.896 -7.644 13.137 1.00 20.08 120 MET A CA 1
ATOM 863 C C . MET A 1 120 ? 17.156 -7.550 11.807 1.00 18.53 120 MET A C 1
ATOM 864 O O . MET A 1 120 ? 17.707 -6.971 10.847 1.00 21.08 120 MET A O 1
ATOM 869 N N . TYR A 1 121 ? 15.957 -8.113 11.734 1.00 17.03 121 TYR A N 1
ATOM 870 C CA . TYR A 1 121 ? 15.122 -8.058 10.516 1.00 14.93 121 TYR A CA 1
ATOM 871 C C . TYR A 1 121 ? 14.838 -6.592 10.189 1.00 18.82 121 TYR A C 1
ATOM 872 O O . TYR A 1 121 ? 14.988 -6.173 9.021 1.00 16.83 121 TYR A O 1
ATOM 881 N N . PHE A 1 122 ? 14.423 -5.777 11.161 1.00 15.67 122 PHE A N 1
ATOM 882 C CA . PHE A 1 122 ? 14.086 -4.375 10.840 1.00 15.98 122 PHE A CA 1
ATOM 883 C C . PHE A 1 122 ? 15.353 -3.585 10.471 1.00 17.70 122 PHE A C 1
ATOM 884 O O . PHE A 1 122 ? 15.264 -2.658 9.648 1.00 18.93 122 PHE A O 1
ATOM 892 N N . LYS A 1 123 ? 16.496 -3.912 11.070 1.00 18.98 123 LYS A N 1
ATOM 893 C CA . LYS A 1 123 ? 17.796 -3.317 10.715 1.00 19.07 123 LYS A CA 1
ATOM 894 C C . LYS A 1 123 ? 18.124 -3.682 9.270 1.00 18.74 123 LYS A C 1
ATOM 895 O O . LYS A 1 123 ? 18.756 -2.823 8.595 1.00 21.03 123 LYS A O 1
ATOM 901 N N . ARG A 1 124 ? 17.752 -4.877 8.830 1.00 18.31 124 ARG A N 1
ATOM 902 C CA . ARG A 1 124 ? 18.053 -5.335 7.433 1.00 19.37 124 ARG A CA 1
ATOM 903 C C . ARG A 1 124 ? 17.115 -4.593 6.453 1.00 21.03 124 ARG A C 1
ATOM 904 O O . ARG A 1 124 ? 17.581 -4.207 5.398 1.00 21.76 124 ARG A O 1
ATOM 912 N N . LEU A 1 125 ? 15.873 -4.260 6.823 1.00 17.52 125 LEU A N 1
ATOM 913 C CA . LEU A 1 125 ? 15.051 -3.353 5.963 1.00 17.30 125 LEU A CA 1
ATOM 914 C C . LEU A 1 125 ? 15.784 -2.021 5.836 1.00 18.54 125 LEU A C 1
ATOM 915 O O . LEU A 1 125 ? 15.806 -1.448 4.731 1.00 21.96 125 LEU A O 1
ATOM 920 N N . SER A 1 126 ? 16.306 -1.489 6.945 1.00 18.09 126 SER A N 1
ATOM 921 C CA . SER A 1 126 ? 17.041 -0.195 6.957 1.00 23.31 126 SER A CA 1
ATOM 922 C C . SER A 1 126 ? 18.235 -0.298 5.991 1.00 21.95 126 SER A C 1
ATOM 923 O O . SER A 1 126 ? 18.427 0.600 5.168 1.00 24.52 126 SER A O 1
ATOM 926 N N . SER A 1 127 ? 19.072 -1.319 6.130 1.00 20.55 127 SER A N 1
ATOM 927 C CA . SER A 1 127 ? 20.373 -1.377 5.441 1.00 20.33 127 SER A CA 1
ATOM 928 C C . SER A 1 127 ? 20.174 -1.863 4.003 1.00 21.40 127 SER A C 1
ATOM 929 O O . SER A 1 127 ? 20.841 -1.308 3.136 1.00 26.40 127 SER A O 1
ATOM 932 N N . HIS A 1 128 ? 19.399 -2.907 3.759 1.00 23.27 128 HIS A N 1
ATOM 933 C CA . HIS A 1 128 ? 19.381 -3.612 2.451 1.00 21.00 128 HIS A CA 1
ATOM 934 C C . HIS A 1 128 ? 18.294 -3.020 1.554 1.00 21.43 128 HIS A C 1
ATOM 935 O O . HIS A 1 128 ? 18.367 -3.218 0.359 1.00 28.54 128 HIS A O 1
ATOM 937 N N . VAL A 1 129 ? 17.317 -2.276 2.080 1.00 21.30 129 VAL A N 1
ATOM 938 C CA . VAL A 1 129 ? 16.283 -1.643 1.210 1.00 18.97 129 VAL A CA 1
ATOM 939 C C . VAL A 1 129 ? 16.523 -0.143 1.212 1.00 21.05 129 VAL A C 1
ATOM 940 O O . VAL A 1 129 ? 17.018 0.381 0.203 1.00 24.08 129 VAL A O 1
ATOM 944 N N . LEU A 1 130 ? 16.409 0.509 2.356 1.00 19.58 130 LEU A N 1
ATOM 945 C CA . LEU A 1 130 ? 16.500 1.991 2.364 1.00 22.84 130 LEU A CA 1
ATOM 946 C C . LEU A 1 130 ? 17.927 2.444 2.034 1.00 22.35 130 LEU A C 1
ATOM 947 O O . LEU A 1 130 ? 18.054 3.271 1.121 1.00 27.38 130 LEU A O 1
ATOM 952 N N . LYS A 1 131 ? 18.947 2.000 2.782 1.00 22.13 131 LYS A N 1
ATOM 953 C CA . LYS A 1 131 ? 20.320 2.518 2.605 1.00 24.29 131 LYS A CA 1
ATOM 954 C C . LYS A 1 131 ? 20.851 2.117 1.222 1.00 23.61 131 LYS A C 1
ATOM 955 O O . LYS A 1 131 ? 21.381 3.007 0.553 1.00 27.60 131 LYS A O 1
ATOM 957 N N . LYS A 1 132 ? 20.687 0.861 0.779 1.00 23.97 132 LYS A N 1
ATOM 958 C CA . LYS A 1 132 ? 21.221 0.412 -0.538 1.00 29.18 132 LYS A CA 1
ATOM 959 C C . LYS A 1 132 ? 20.586 1.195 -1.689 1.00 25.77 132 LYS A C 1
ATOM 960 O O . LYS A 1 132 ? 21.298 1.466 -2.672 1.00 29.66 132 LYS A O 1
ATOM 966 N N . MET A 1 133 ? 19.333 1.616 -1.546 1.00 23.63 133 MET A N 1
ATOM 967 C CA . MET A 1 133 ? 18.567 2.319 -2.604 1.00 23.17 133 MET A CA 1
ATOM 968 C C . MET A 1 133 ? 18.544 3.843 -2.355 1.00 22.39 133 MET A C 1
ATOM 969 O O . MET A 1 133 ? 17.734 4.520 -3.015 1.00 26.20 133 MET A O 1
ATOM 974 N N . SER A 1 134 ? 19.418 4.370 -1.479 1.00 25.02 134 SER A N 1
ATOM 975 C CA . SER A 1 134 ? 19.559 5.814 -1.188 1.00 27.06 134 SER A CA 1
ATOM 976 C C . SER A 1 134 ? 18.199 6.427 -0.840 1.00 21.11 134 SER A C 1
ATOM 977 O O . SER A 1 134 ? 17.955 7.576 -1.188 1.00 25.26 134 SER A O 1
ATOM 980 N N . HIS A 1 135 ? 17.371 5.703 -0.101 1.00 20.83 135 HIS A N 1
ATOM 981 C CA . HIS A 1 135 ? 16.126 6.260 0.496 1.00 22.12 135 HIS A CA 1
ATOM 982 C C . HIS A 1 135 ? 15.248 6.851 -0.620 1.00 19.79 135 HIS A C 1
ATOM 983 O O . HIS A 1 135 ? 14.623 7.842 -0.426 1.00 22.68 135 HIS A O 1
ATOM 990 N N . SER A 1 136 ? 15.208 6.211 -1.782 1.00 22.76 136 SER A N 1
ATOM 991 C CA . SER A 1 136 ? 14.431 6.669 -2.949 1.00 22.56 136 SER A CA 1
ATOM 992 C C . SER A 1 136 ? 12.943 6.468 -2.691 1.00 20.26 136 SER A C 1
ATOM 993 O O . SER A 1 136 ? 12.556 5.735 -1.740 1.00 20.90 136 SER A O 1
ATOM 996 N N . ALA A 1 137 ? 12.116 7.118 -3.478 1.00 21.28 137 ALA A N 1
ATOM 997 C CA . ALA A 1 137 ? 10.652 6.912 -3.434 1.00 18.60 137 ALA A CA 1
ATOM 998 C C . ALA A 1 137 ? 10.352 5.409 -3.620 1.00 18.79 137 ALA A C 1
ATOM 999 O O . ALA A 1 137 ? 9.474 4.882 -2.957 1.00 18.62 137 ALA A O 1
ATOM 1001 N N . GLU A 1 138 ? 11.072 4.724 -4.528 1.00 17.64 138 GLU A N 1
ATOM 1002 C CA . GLU A 1 138 ? 10.885 3.282 -4.771 1.00 20.05 138 GLU A CA 1
ATOM 1003 C C . GLU A 1 138 ? 11.237 2.471 -3.531 1.00 18.73 138 GLU A C 1
ATOM 1004 O O . GLU A 1 138 ? 10.455 1.523 -3.217 1.00 18.48 138 GLU A O 1
ATOM 1010 N N . ALA A 1 139 ? 12.283 2.865 -2.819 1.00 17.25 139 ALA A N 1
ATOM 1011 C CA . ALA A 1 139 ? 12.721 2.174 -1.583 1.00 18.65 139 ALA A CA 1
ATOM 1012 C C . ALA A 1 139 ? 11.576 2.333 -0.579 1.00 17.17 139 ALA A C 1
ATOM 1013 O O . ALA A 1 139 ? 11.174 1.312 0.026 1.00 17.01 139 ALA A O 1
ATOM 1015 N N . TRP A 1 140 ? 11.080 3.560 -0.402 1.00 16.35 140 TRP A N 1
ATOM 1016 C CA . TRP A 1 140 ? 10.004 3.796 0.592 1.00 15.36 140 TRP A CA 1
ATOM 1017 C C . TRP A 1 140 ? 8.740 3.041 0.215 1.00 14.93 140 TRP A C 1
ATOM 1018 O O . TRP A 1 140 ? 7.984 2.649 1.120 1.00 17.01 140 TRP A O 1
ATOM 1029 N N . GLU A 1 141 ? 8.373 2.941 -1.069 1.00 15.76 141 GLU A N 1
ATOM 1030 C CA . GLU A 1 141 ? 7.192 2.134 -1.449 1.00 17.99 141 GLU A CA 1
ATOM 1031 C C . GLU A 1 141 ? 7.359 0.655 -1.055 1.00 16.46 141 GLU A C 1
ATOM 1032 O O . GLU A 1 141 ? 6.395 0.031 -0.621 1.00 15.29 141 GLU A O 1
ATOM 1038 N N . LEU A 1 142 ? 8.548 0.081 -1.193 1.00 16.62 142 LEU A N 1
ATOM 1039 C CA . LEU A 1 142 ? 8.838 -1.300 -0.746 1.00 18.51 142 LEU A CA 1
ATOM 1040 C C . LEU A 1 142 ? 8.623 -1.383 0.778 1.00 16.01 142 LEU A C 1
ATOM 1041 O O . LEU A 1 142 ? 8.038 -2.317 1.254 1.00 16.03 142 LEU A O 1
ATOM 1046 N N . ILE A 1 143 ? 9.109 -0.415 1.526 1.00 16.45 143 ILE A N 1
ATOM 1047 C CA . ILE A 1 143 ? 8.968 -0.414 3.008 1.00 17.31 143 ILE A CA 1
ATOM 1048 C C . ILE A 1 143 ? 7.480 -0.283 3.332 1.00 16.77 143 ILE A C 1
ATOM 1049 O O . ILE A 1 143 ? 7.000 -1.012 4.205 1.00 15.69 143 ILE A O 1
ATOM 1054 N N . ARG A 1 144 ? 6.740 0.573 2.607 1.00 13.75 144 ARG A N 1
ATOM 1055 C CA . ARG A 1 144 ? 5.310 0.761 2.906 1.00 13.25 144 ARG A CA 1
ATOM 1056 C C . ARG A 1 144 ? 4.637 -0.618 2.791 1.00 15.46 144 ARG A C 1
ATOM 1057 O O . ARG A 1 144 ? 3.772 -0.983 3.616 1.00 14.21 144 ARG A O 1
ATOM 1065 N N . LYS A 1 145 ? 4.824 -1.299 1.664 1.00 14.54 145 LYS A N 1
ATOM 1066 C CA . LYS A 1 145 ? 4.227 -2.658 1.435 1.00 16.09 145 LYS A CA 1
ATOM 1067 C C . LYS A 1 145 ? 4.531 -3.632 2.595 1.00 15.05 145 LYS A C 1
ATOM 1068 O O . LYS A 1 145 ? 3.626 -4.291 3.096 1.00 15.40 145 LYS A O 1
ATOM 1074 N N . GLU A 1 146 ? 5.757 -3.659 3.062 1.00 16.70 146 GLU A N 1
ATOM 1075 C CA . GLU A 1 146 ? 6.158 -4.564 4.160 1.00 16.99 146 GLU A CA 1
ATOM 1076 C C . GLU A 1 146 ? 5.500 -4.102 5.458 1.00 15.24 146 GLU A C 1
ATOM 1077 O O . GLU A 1 146 ? 4.989 -4.959 6.162 1.00 12.80 146 GLU A O 1
ATOM 1083 N N . ILE A 1 147 ? 5.495 -2.823 5.734 1.00 13.21 147 ILE A N 1
ATOM 1084 C CA . ILE A 1 147 ? 4.835 -2.311 6.969 1.00 14.50 147 ILE A CA 1
ATOM 1085 C C . ILE A 1 147 ? 3.373 -2.689 6.956 1.00 13.19 147 ILE A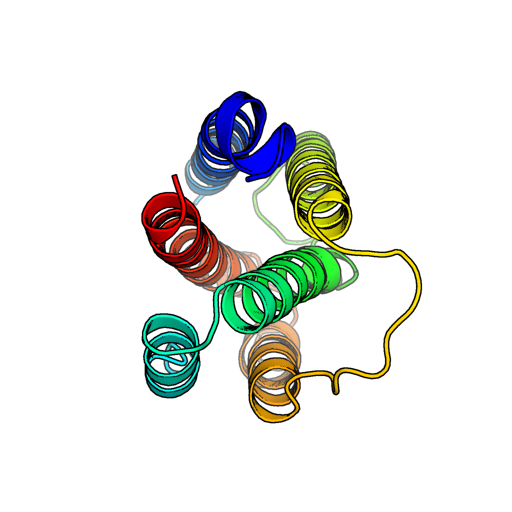 C 1
ATOM 1086 O O . ILE A 1 147 ? 2.816 -3.115 7.987 1.00 14.46 147 ILE A O 1
ATOM 1091 N N . ARG A 1 148 ? 2.698 -2.590 5.819 1.00 13.57 148 ARG A N 1
ATOM 1092 C CA . ARG A 1 148 ? 1.264 -2.911 5.758 1.00 14.23 148 ARG A CA 1
ATOM 1093 C C . ARG A 1 148 ? 1.103 -4.372 6.149 1.00 13.86 148 ARG A C 1
ATOM 1094 O O . ARG A 1 148 ? 0.153 -4.711 6.887 1.00 14.09 148 ARG A O 1
ATOM 1102 N N . THR A 1 149 ? 1.932 -5.251 5.621 1.00 13.52 149 THR A N 1
ATOM 1103 C CA . THR A 1 149 ? 1.883 -6.676 5.973 1.00 14.08 149 THR A CA 1
ATOM 1104 C C . THR A 1 149 ? 2.079 -6.881 7.480 1.00 15.11 149 THR A C 1
ATOM 1105 O O . THR A 1 149 ? 1.295 -7.642 8.068 1.00 15.29 149 THR A O 1
ATOM 1109 N N . HIS A 1 150 ? 3.048 -6.223 8.064 1.00 15.01 150 HIS A N 1
ATOM 1110 C CA . HIS A 1 150 ? 3.231 -6.275 9.545 1.00 14.49 150 HIS A CA 1
ATOM 1111 C C . HIS A 1 150 ? 1.937 -5.853 10.233 1.00 15.09 150 HIS A C 1
ATOM 1112 O O . HIS A 1 150 ? 1.558 -6.525 11.182 1.00 16.06 150 HIS A O 1
ATOM 1119 N N . LEU A 1 151 ? 1.334 -4.754 9.841 1.00 12.00 151 LEU A N 1
ATOM 1120 C CA . LEU A 1 151 ? 0.140 -4.287 10.559 1.00 14.81 151 LEU A CA 1
ATOM 1121 C C . LEU A 1 151 ? -0.991 -5.312 10.420 1.00 16.52 151 LEU A C 1
ATOM 1122 O O . LEU A 1 151 ? -1.820 -5.462 11.344 1.00 18.34 151 LEU A O 1
ATOM 1127 N N . MET A 1 152 ? -1.159 -5.919 9.258 1.00 17.85 152 MET A N 1
ATOM 1128 C CA . MET A 1 152 ? -2.222 -6.909 9.008 1.00 19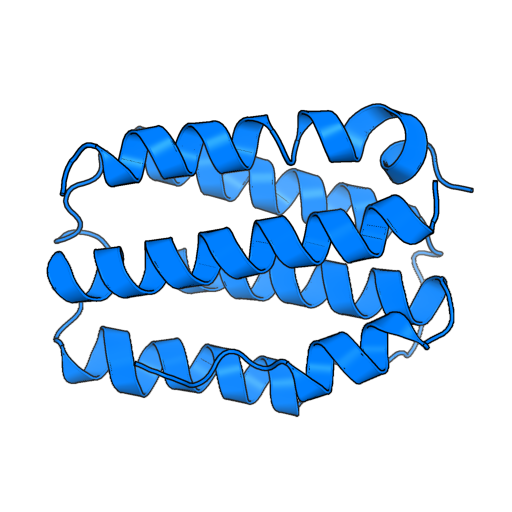.20 152 MET A CA 1
ATOM 1129 C C . MET A 1 152 ? -1.924 -8.110 9.908 1.00 18.81 152 MET A C 1
ATOM 1130 O O . MET A 1 152 ? -2.833 -8.609 10.603 1.00 20.05 152 MET A O 1
ATOM 1134 N N . ARG A 1 153 ? -0.693 -8.541 9.986 1.00 16.99 153 ARG A N 1
ATOM 1135 C CA . ARG A 1 153 ? -0.292 -9.766 10.780 1.00 17.41 153 ARG A CA 1
ATOM 1136 C C . ARG A 1 153 ? -0.335 -9.486 12.290 1.00 18.33 153 ARG A C 1
ATOM 1137 O O . ARG A 1 153 ? -0.786 -10.349 13.039 1.00 19.39 153 ARG A O 1
ATOM 1145 N N . ALA A 1 154 ? -0.029 -8.260 12.677 1.00 19.25 154 ALA A N 1
ATOM 1146 C CA . ALA A 1 154 ? -0.180 -7.780 14.061 1.00 20.02 154 ALA A CA 1
ATOM 1147 C C . ALA A 1 154 ? -1.662 -7.824 14.444 1.00 18.58 154 ALA A C 1
ATOM 1148 O O . ALA A 1 154 ? -1.983 -8.313 15.536 1.00 22.34 154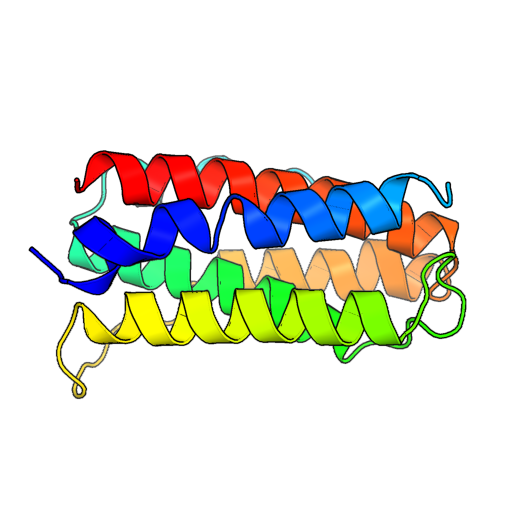 ALA A O 1
ATOM 1150 N N . ASP A 1 155 ? -2.539 -7.353 13.562 1.00 20.52 155 ASP A N 1
ATOM 1151 C CA . ASP A 1 155 ? -3.999 -7.319 13.860 1.00 24.01 155 ASP A CA 1
ATOM 1152 C C . ASP A 1 155 ? -4.469 -8.765 14.058 1.00 21.33 155 ASP A C 1
ATOM 1153 O O . ASP A 1 155 ? -5.290 -8.992 14.988 1.00 23.59 155 ASP A O 1
ATOM 1158 N N . GLN A 1 156 ? -3.996 -9.711 13.224 1.00 23.15 156 GLN A N 1
ATOM 1159 C CA . GLN A 1 156 ? -4.282 -11.163 13.360 1.00 25.76 156 GLN A CA 1
ATOM 1160 C C . GLN A 1 156 ? -3.871 -11.638 14.766 1.00 19.93 156 GLN A C 1
ATOM 1161 O O . GLN A 1 156 ? -4.636 -12.387 15.405 1.00 22.91 156 GLN A O 1
ATOM 1167 N N . LEU A 1 157 ? -2.687 -11.267 15.218 1.00 18.79 157 LEU A N 1
ATOM 1168 C CA . LEU A 1 157 ? -2.132 -11.769 16.505 1.00 20.42 157 LEU A CA 1
ATOM 1169 C C . LEU A 1 157 ? -3.022 -11.213 17.631 1.00 19.65 157 LEU A C 1
ATOM 1170 O O . LEU A 1 157 ? -3.462 -11.952 18.495 1.00 22.66 157 LEU A O 1
ATOM 1175 N N . VAL A 1 158 ? -3.347 -9.937 17.575 1.00 19.30 158 VAL A N 1
ATOM 1176 C CA . VAL A 1 158 ? -4.147 -9.284 18.643 1.00 20.10 158 VAL A CA 1
ATOM 1177 C C . VAL A 1 158 ? -5.557 -9.853 18.633 1.00 21.51 158 VAL A C 1
ATOM 1178 O O . VAL A 1 158 ? -6.127 -10.109 19.705 1.00 22.30 158 VAL A O 1
ATOM 1182 N N . SER A 1 159 ? -6.124 -10.064 17.457 1.00 22.48 159 SER A N 1
ATOM 1183 C CA . SER A 1 159 ? -7.513 -10.534 17.327 1.00 25.89 159 SER A CA 1
ATOM 1184 C C . SER A 1 159 ? -7.670 -11.908 17.987 1.00 27.11 159 SER A C 1
ATOM 1185 O O . SER A 1 159 ? -8.779 -12.199 18.474 1.00 28.84 159 SER A O 1
ATOM 1188 N N . SER A 1 160 ? -6.590 -12.693 18.053 1.00 25.63 160 SER A N 1
ATOM 1189 C CA . SER A 1 160 ? -6.591 -14.052 18.652 1.00 27.96 160 SER A CA 1
ATOM 1190 C C . SER A 1 160 ? -6.860 -13.940 20.156 1.00 34.98 160 SER A C 1
ATOM 1191 O O . SER A 1 160 ? -7.326 -14.916 20.720 1.00 36.05 160 SER A O 1
ATOM 1194 N N . LEU A 1 161 ? -6.609 -12.768 20.754 1.00 30.49 161 LEU A N 1
ATOM 1195 C CA . LEU A 1 161 ? -6.786 -12.504 22.210 1.00 34.60 161 LEU A CA 1
ATOM 1196 C C . LEU A 1 161 ? -8.124 -11.804 22.531 1.00 34.53 161 LEU A C 1
ATOM 1197 O O . LEU A 1 161 ? -8.323 -11.531 23.718 1.00 40.12 161 LEU A O 1
ATOM 1202 N N . ARG A 1 162 ? -9.032 -11.557 21.584 1.00 34.81 162 ARG A N 1
ATOM 1203 C CA . ARG A 1 162 ? -10.312 -10.845 21.851 1.00 34.36 162 ARG A CA 1
ATOM 1204 C C . ARG A 1 162 ? -11.295 -11.749 22.606 1.00 37.20 162 ARG A C 1
ATOM 1205 O O . ARG A 1 162 ? -11.255 -13.001 22.483 1.00 32.48 162 ARG A O 1
#

Secondary structure (DSSP, 8-state):
--HHHHHTHHHHHHHHHHHHHHHHTT------HHHHHHHHTS-HHHHHHHHHHHHHHHHHHTTS--TTSSS-HHHHHHHHHHHHHHHHHHHTTS-S---PPP-HHHHHHHHHIIIIIIITTTT-HHHHHHHHHHHHHHHHHHHHHHHTT-

Nearest PDB structures (foldseek):
  8irq-assembly1_A  TM=1.007E+00  e=6.518E-20  Larimichthys crocea
  7wkh-assembly1_A  TM=8.816E-01  e=1.025E-06  Ctenopharyngodon idella
  1au1-assembly1_B  TM=6.967E-01  e=1.660E-03  Homo sapiens
  4z5r-assembly4_G  TM=7.207E-01  e=1.480E-02  Homo sapiens
  4z5r-assembly6_I  TM=7.304E-01  e=4.109E-02  Homo sapiens

Foldseek 3Di:
DACCLVPPLVVLLVLLLVLLVLLLVLDAADQPVVLLVCLLPDPLVSVLLQLLLLLVLLLVLVVDDQVQASDDVVSNVVNSVSSPVNSVRSVRRDDPDDDDDDDPVVNVRSVCLCVVQCVVVVNHNVSVSNSSVSSNVSSVSSNVSSNVVD

Organism: Larimichthys crocea (NCBI:txid215358)

Sequence (150 aa):
SCRWVDHKFRQHSSETSLDLLNTMANNSSTVAFPNDLYSQASKASAEDKLHFTVQVLEEAAALFEEDHSNASWEENTVENFVNVVNQQADGLRSCTGSHGHKKKNKKLHMYFKRLSSHVLKKMSHSAEAWELIRKEIRTHLMRADQLVSSLR